Protein AF-H3G6Q5-F1 (afdb_monomer_lite)

Structure (mmCIF, N/CA/C/O backbone):
data_AF-H3G6Q5-F1
#
_entry.id   AF-H3G6Q5-F1
#
loop_
_atom_site.group_PDB
_atom_site.id
_atom_site.type_symbol
_atom_site.label_atom_id
_atom_site.label_alt_id
_atom_site.label_comp_id
_atom_site.label_asym_id
_atom_site.label_entity_id
_atom_site.label_seq_id
_atom_site.pdbx_PDB_ins_code
_atom_site.Cartn_x
_atom_site.Cartn_y
_atom_site.Cartn_z
_atom_site.occupancy
_atom_site.B_iso_or_equiv
_atom_site.auth_seq_id
_atom_site.auth_comp_id
_atom_site.auth_asym_id
_atom_site.auth_atom_id
_atom_site.pdbx_PDB_model_num
ATOM 1 N N . THR A 1 1 ? 6.884 -8.644 2.989 1.00 45.53 1 THR A N 1
ATOM 2 C CA . THR A 1 1 ? 6.655 -8.621 1.520 1.00 45.53 1 THR A CA 1
ATOM 3 C C . THR A 1 1 ? 5.243 -8.147 1.146 1.00 45.53 1 THR A C 1
ATOM 5 O O . THR A 1 1 ? 4.590 -8.736 0.291 1.00 45.53 1 THR A O 1
ATOM 8 N N . ALA A 1 2 ? 4.761 -7.034 1.717 1.00 44.41 2 ALA A N 1
ATOM 9 C CA . ALA A 1 2 ? 3.419 -6.510 1.415 1.00 44.41 2 ALA A CA 1
ATOM 10 C C . ALA A 1 2 ? 3.351 -5.745 0.075 1.00 44.41 2 ALA A C 1
ATOM 12 O O . ALA A 1 2 ? 2.321 -5.750 -0.592 1.00 44.41 2 ALA A O 1
ATOM 13 N N . PHE A 1 3 ? 4.466 -5.148 -0.364 1.00 52.75 3 PHE A N 1
ATOM 14 C CA . PHE A 1 3 ? 4.525 -4.341 -1.590 1.00 52.75 3 PHE A CA 1
ATOM 15 C C . PHE A 1 3 ? 4.862 -5.110 -2.864 1.00 52.75 3 PHE A C 1
ATOM 17 O O . PHE A 1 3 ? 4.688 -4.562 -3.941 1.00 52.75 3 PHE A O 1
ATOM 24 N N . LEU A 1 4 ? 5.311 -6.363 -2.784 1.00 52.56 4 LEU A N 1
ATOM 25 C CA . LEU A 1 4 ? 5.736 -7.125 -3.970 1.00 52.56 4 LEU A CA 1
ATOM 26 C C . LEU A 1 4 ? 4.581 -7.845 -4.693 1.00 52.56 4 LEU A C 1
ATOM 28 O O . LEU A 1 4 ? 4.779 -8.407 -5.768 1.00 52.56 4 LEU A O 1
ATOM 32 N N . ASN A 1 5 ? 3.372 -7.831 -4.120 1.00 53.47 5 ASN A N 1
ATOM 33 C CA . ASN A 1 5 ? 2.215 -8.576 -4.634 1.00 53.47 5 ASN A CA 1
ATOM 34 C C . ASN A 1 5 ? 0.974 -7.706 -4.891 1.00 53.47 5 ASN A C 1
ATOM 36 O O . ASN A 1 5 ? -0.095 -8.238 -5.183 1.00 53.47 5 ASN A O 1
ATOM 40 N N . GLY A 1 6 ? 1.097 -6.379 -4.801 1.00 61.06 6 GLY A N 1
ATOM 41 C CA . GLY A 1 6 ? 0.013 -5.475 -5.167 1.00 61.06 6 GLY A CA 1
ATOM 42 C C . GLY A 1 6 ? -0.204 -5.482 -6.680 1.00 61.06 6 GLY A C 1
ATOM 43 O O . GLY A 1 6 ? 0.743 -5.313 -7.453 1.00 61.06 6 GLY A O 1
ATOM 44 N N . MET A 1 7 ? -1.452 -5.670 -7.116 1.00 64.69 7 MET A N 1
ATOM 45 C CA . MET A 1 7 ? -1.809 -5.386 -8.505 1.00 64.69 7 MET A CA 1
ATOM 46 C C . MET A 1 7 ? -1.660 -3.887 -8.760 1.00 64.69 7 MET A C 1
ATOM 48 O O . MET A 1 7 ? -2.169 -3.063 -7.997 1.00 64.69 7 MET A O 1
ATOM 52 N N . LEU A 1 8 ? -0.966 -3.543 -9.842 1.00 68.75 8 LEU A N 1
ATOM 53 C CA . LEU A 1 8 ? -0.835 -2.165 -10.289 1.00 68.75 8 LEU A CA 1
ATOM 54 C C . LEU A 1 8 ? -2.165 -1.720 -10.895 1.00 68.75 8 LEU A C 1
ATOM 56 O O . LEU A 1 8 ? -2.627 -2.296 -11.876 1.00 68.75 8 LEU A O 1
ATOM 60 N N . ARG A 1 9 ? -2.793 -0.708 -10.288 1.00 70.00 9 ARG A N 1
ATOM 61 C CA . ARG A 1 9 ? -3.994 -0.069 -10.853 1.00 70.00 9 ARG A CA 1
ATOM 62 C C . ARG A 1 9 ? -3.666 0.819 -12.052 1.00 70.00 9 ARG A C 1
ATOM 64 O O . ARG A 1 9 ? -4.549 1.113 -12.847 1.00 70.00 9 ARG A O 1
ATOM 71 N N . GLU A 1 10 ? -2.417 1.258 -12.153 1.00 73.44 10 GLU A N 1
ATOM 72 C CA . GLU A 1 10 ? -1.933 2.187 -13.168 1.00 73.44 10 GLU A CA 1
ATOM 73 C C . GLU A 1 10 ? -0.827 1.507 -13.982 1.00 73.44 10 GLU A C 1
ATOM 75 O O . GLU A 1 10 ? -0.017 0.754 -13.435 1.00 73.44 10 GLU A O 1
ATOM 80 N N . ASP A 1 11 ? -0.754 1.807 -15.276 1.00 82.56 11 ASP A N 1
ATOM 81 C CA . ASP A 1 11 ? 0.343 1.351 -16.123 1.00 82.56 11 ASP A CA 1
ATOM 82 C C . ASP A 1 11 ? 1.617 2.145 -15.804 1.00 82.56 11 ASP A C 1
ATOM 84 O O . ASP A 1 11 ? 1.774 3.291 -16.226 1.00 82.56 11 ASP A O 1
ATOM 88 N N . ILE A 1 12 ? 2.545 1.529 -15.067 1.00 81.06 12 ILE A N 1
ATOM 89 C CA . ILE A 1 12 ? 3.850 2.129 -14.778 1.00 81.06 12 ILE A CA 1
ATOM 90 C C . ILE A 1 12 ? 4.894 1.601 -15.756 1.00 81.06 12 ILE A C 1
ATOM 92 O O . ILE A 1 12 ? 5.073 0.389 -15.914 1.00 81.06 12 ILE A O 1
ATOM 96 N N . TYR A 1 13 ? 5.636 2.532 -16.347 1.00 85.88 13 TYR A N 1
ATOM 97 C CA . TYR A 1 13 ? 6.801 2.250 -17.171 1.00 85.88 13 TYR A CA 1
ATOM 98 C C . TYR A 1 13 ? 8.058 2.767 -16.475 1.00 85.88 13 TYR A C 1
ATOM 100 O O . TYR A 1 13 ? 8.050 3.844 -15.881 1.00 85.88 13 TYR A O 1
ATOM 108 N N . MET A 1 14 ? 9.146 2.010 -16.554 1.00 84.44 14 MET A N 1
ATOM 109 C CA . MET A 1 14 ? 10.451 2.426 -16.047 1.00 84.44 14 MET A CA 1
ATOM 110 C C . MET A 1 14 ? 11.528 2.236 -17.108 1.00 84.44 14 MET A C 1
ATOM 112 O O . MET A 1 14 ? 11.403 1.404 -18.011 1.00 84.44 14 MET A O 1
ATOM 116 N N . ARG A 1 15 ? 12.612 3.005 -16.990 1.00 85.00 15 ARG A N 1
ATOM 117 C CA . ARG A 1 15 ? 13.795 2.800 -17.825 1.00 85.00 15 ARG A CA 1
ATOM 118 C C . ARG A 1 15 ? 14.353 1.398 -17.581 1.00 85.00 15 ARG A C 1
ATOM 120 O O . ARG A 1 15 ? 14.314 0.895 -16.458 1.00 85.00 15 ARG A O 1
ATOM 127 N N . GLN A 1 16 ? 14.882 0.785 -18.634 1.00 85.69 16 GLN A N 1
ATOM 128 C CA . GLN A 1 16 ? 15.561 -0.500 -18.517 1.00 85.69 16 GLN A CA 1
ATOM 129 C C . GLN A 1 16 ? 16.727 -0.406 -17.515 1.00 85.69 16 GLN A C 1
ATOM 131 O O . GLN A 1 16 ? 17.496 0.561 -17.573 1.00 85.69 16 GLN A O 1
ATOM 136 N N . PRO A 1 17 ? 16.869 -1.380 -16.599 1.00 81.88 17 PRO A N 1
ATOM 137 C CA . PRO A 1 17 ? 17.961 -1.384 -15.637 1.00 81.88 17 PRO A CA 1
ATOM 138 C C . PRO A 1 17 ? 19.309 -1.620 -16.328 1.00 81.88 17 PRO A C 1
ATOM 140 O O . PRO A 1 17 ? 19.391 -2.284 -17.366 1.00 81.88 17 PRO A O 1
ATOM 143 N N . MET A 1 18 ? 20.387 -1.097 -15.732 1.00 77.31 18 MET A N 1
ATOM 144 C CA . MET A 1 18 ? 21.744 -1.351 -16.222 1.00 77.31 18 MET A CA 1
ATOM 145 C C . MET A 1 18 ? 22.025 -2.857 -16.227 1.00 77.31 18 MET A C 1
ATOM 147 O O . MET A 1 18 ? 21.841 -3.535 -15.222 1.00 77.31 18 MET A O 1
ATOM 151 N N . GLY A 1 19 ? 22.453 -3.380 -17.378 1.00 77.88 19 GLY A N 1
ATOM 152 C CA . GLY A 1 19 ? 22.712 -4.809 -17.575 1.00 77.88 19 GLY A CA 1
ATOM 153 C C . GLY A 1 19 ? 21.583 -5.582 -18.263 1.00 77.88 19 GLY A C 1
ATOM 154 O O . GLY A 1 19 ? 21.809 -6.722 -18.665 1.00 77.88 19 GLY A O 1
ATOM 155 N N . PHE A 1 20 ? 20.409 -4.980 -18.485 1.00 75.12 20 PHE A N 1
ATOM 156 C CA . PHE A 1 20 ? 19.377 -5.581 -19.332 1.00 75.12 20 PHE A CA 1
ATOM 157 C C . PHE A 1 20 ? 19.768 -5.426 -20.809 1.00 75.12 20 PHE A C 1
ATOM 159 O O . PHE A 1 20 ? 19.792 -4.323 -21.346 1.00 75.12 20 PHE A O 1
ATOM 166 N N . ARG A 1 21 ? 20.147 -6.534 -21.459 1.00 66.81 21 ARG A N 1
ATOM 167 C CA . ARG A 1 21 ? 20.720 -6.539 -22.823 1.00 66.81 21 ARG A CA 1
ATOM 168 C C . ARG A 1 21 ? 19.703 -6.824 -23.933 1.00 66.81 21 ARG A C 1
ATOM 170 O O . ARG A 1 21 ? 20.102 -7.037 -25.074 1.00 66.81 21 ARG A O 1
ATOM 177 N N . HIS A 1 22 ? 18.412 -6.896 -23.613 1.00 68.31 22 HIS A N 1
ATOM 178 C CA . HIS A 1 22 ? 17.393 -7.314 -24.571 1.00 68.31 22 HIS A CA 1
ATOM 179 C C . HIS A 1 22 ? 16.629 -6.108 -25.134 1.00 68.31 22 HIS A C 1
ATOM 181 O O . HIS A 1 22 ? 15.819 -5.502 -24.438 1.00 68.31 22 HIS A O 1
ATOM 187 N N 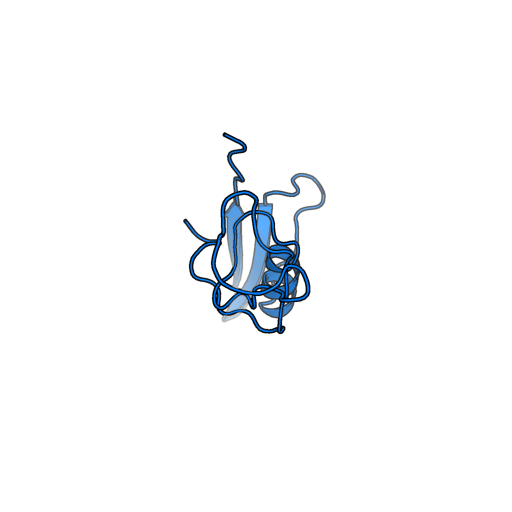. GLY A 1 23 ? 16.865 -5.797 -26.411 1.00 67.69 23 GLY A N 1
ATOM 188 C CA . GLY A 1 23 ? 16.161 -4.748 -27.152 1.00 67.69 23 GLY A CA 1
ATOM 189 C C . GLY A 1 23 ? 16.910 -3.412 -27.256 1.00 67.69 23 GLY A C 1
ATOM 190 O O . GLY A 1 23 ? 18.049 -3.268 -26.820 1.00 67.69 23 GLY A O 1
ATOM 191 N N . SER A 1 24 ? 16.269 -2.433 -27.901 1.00 76.19 24 SER A N 1
ATOM 192 C CA . SER A 1 24 ? 16.810 -1.078 -28.090 1.00 76.19 24 SER A CA 1
ATOM 193 C C . SER A 1 24 ? 16.794 -0.276 -26.782 1.00 76.19 24 SER A C 1
ATOM 195 O O . SER A 1 24 ? 15.879 -0.429 -25.971 1.00 76.19 24 SER A O 1
ATOM 197 N N . GLN A 1 25 ? 17.739 0.658 -26.614 1.00 71.19 25 GLN A N 1
ATOM 198 C CA . GLN A 1 25 ? 17.765 1.619 -25.496 1.00 71.19 25 GLN A CA 1
ATOM 199 C C . GLN A 1 25 ? 16.526 2.529 -25.439 1.00 71.19 25 GLN A C 1
ATOM 201 O O . GLN A 1 25 ? 16.276 3.168 -24.419 1.00 71.19 25 GLN A O 1
ATOM 206 N N . THR A 1 26 ? 15.754 2.587 -26.525 1.00 78.62 26 THR A N 1
ATOM 207 C CA . THR A 1 26 ? 14.498 3.340 -26.617 1.00 78.62 26 THR A CA 1
ATOM 208 C C . THR A 1 26 ? 13.301 2.611 -26.005 1.00 78.62 26 THR A C 1
ATOM 210 O O . THR A 1 26 ? 12.247 3.220 -25.837 1.00 78.62 26 THR A O 1
ATOM 213 N N . LEU A 1 27 ? 13.429 1.322 -25.668 1.00 82.88 27 LEU A N 1
ATOM 214 C CA . LEU A 1 27 ? 12.350 0.567 -25.033 1.00 82.88 27 LEU A CA 1
ATOM 215 C C . LEU A 1 27 ? 12.285 0.859 -23.528 1.00 82.88 27 LEU A C 1
ATOM 217 O O . LEU A 1 27 ? 13.287 1.162 -22.876 1.00 82.88 27 LEU A O 1
ATOM 221 N N . VAL A 1 28 ? 11.093 0.718 -22.961 1.00 85.25 28 VAL A N 1
ATOM 222 C CA . VAL A 1 28 ? 10.828 0.876 -21.527 1.00 85.25 28 VAL A CA 1
ATOM 223 C C . VAL A 1 28 ? 10.221 -0.405 -20.965 1.00 85.25 28 VAL A C 1
ATOM 225 O O . VAL A 1 28 ? 9.515 -1.134 -21.662 1.00 85.25 28 VAL A O 1
ATOM 228 N N . CYS A 1 29 ? 10.490 -0.691 -19.695 1.00 84.88 29 CYS A N 1
ATOM 229 C CA . CYS A 1 29 ? 9.923 -1.843 -19.006 1.00 84.88 29 CYS A CA 1
ATOM 230 C C . CYS A 1 29 ? 8.541 -1.481 -18.463 1.00 84.88 29 CYS A C 1
ATOM 232 O O . CYS A 1 29 ? 8.428 -0.565 -17.652 1.00 84.88 29 CYS A O 1
ATOM 234 N N . LYS A 1 30 ? 7.503 -2.227 -18.855 1.00 86.44 30 LYS A N 1
ATOM 235 C CA . LYS A 1 30 ? 6.190 -2.155 -18.204 1.00 86.44 30 LYS A CA 1
ATOM 236 C C . LYS A 1 30 ? 6.197 -3.013 -16.944 1.00 86.44 30 LYS A C 1
ATOM 238 O O . LYS A 1 30 ? 6.428 -4.223 -17.009 1.00 86.44 30 LYS A O 1
ATOM 243 N N . LEU A 1 31 ? 5.915 -2.398 -15.805 1.00 81.56 31 LEU A N 1
ATOM 244 C CA . LEU A 1 31 ? 5.784 -3.112 -14.544 1.00 81.56 31 LEU A CA 1
ATOM 245 C C . LEU A 1 31 ? 4.459 -3.878 -14.519 1.00 81.56 31 LEU A C 1
ATOM 247 O O . LEU A 1 31 ? 3.398 -3.315 -14.767 1.00 81.56 31 LEU A O 1
ATOM 251 N N . LYS A 1 32 ? 4.523 -5.183 -14.232 1.00 79.56 32 LYS A N 1
ATOM 252 C CA . LYS A 1 32 ? 3.335 -6.047 -14.070 1.00 79.56 32 LYS A CA 1
ATOM 253 C C . LYS A 1 32 ? 2.902 -6.203 -12.610 1.00 79.56 32 LYS A C 1
ATOM 255 O O . LYS A 1 32 ? 1.773 -6.600 -12.343 1.00 79.56 32 LYS A O 1
ATOM 260 N N . LYS A 1 33 ? 3.812 -5.933 -11.675 1.00 72.31 33 LYS A N 1
ATOM 261 C CA . LYS A 1 33 ? 3.607 -5.994 -10.224 1.00 72.31 33 LYS A CA 1
ATOM 262 C C . LYS A 1 33 ? 4.283 -4.789 -9.587 1.00 72.31 33 LYS A C 1
ATOM 264 O O . LYS A 1 33 ? 5.257 -4.277 -10.145 1.00 72.31 33 LYS A O 1
ATOM 269 N N . SER A 1 34 ? 3.782 -4.348 -8.440 1.00 69.38 34 SER A N 1
ATOM 270 C CA . SER A 1 34 ? 4.424 -3.274 -7.690 1.00 69.38 34 SER A CA 1
ATOM 271 C C . SER A 1 34 ? 5.820 -3.691 -7.220 1.00 69.38 34 SER A C 1
ATOM 273 O O . SER A 1 34 ? 6.014 -4.757 -6.639 1.00 69.38 34 SER A O 1
ATOM 275 N N . LEU A 1 35 ? 6.802 -2.838 -7.499 1.00 71.38 35 LEU A N 1
ATOM 276 C CA . LEU A 1 35 ? 8.109 -2.853 -6.857 1.00 71.38 35 LEU A CA 1
ATOM 277 C C . LEU A 1 35 ? 8.050 -2.119 -5.514 1.00 71.38 35 LEU A C 1
ATOM 279 O O . LEU A 1 35 ? 7.198 -1.259 -5.280 1.00 71.38 35 LEU A O 1
ATOM 283 N N . TYR A 1 36 ? 8.993 -2.458 -4.644 1.00 66.12 36 TYR A N 1
ATOM 284 C CA . TYR A 1 36 ? 9.250 -1.728 -3.410 1.00 66.12 36 TYR A CA 1
ATOM 285 C C . TYR A 1 36 ? 9.572 -0.246 -3.688 1.00 66.12 36 TYR A C 1
ATOM 287 O O . TYR A 1 36 ? 10.164 0.073 -4.718 1.00 66.12 36 TYR A O 1
ATOM 295 N N . GLY A 1 37 ? 9.149 0.661 -2.801 1.00 63.41 37 GLY A N 1
ATOM 296 C CA . GLY A 1 37 ? 9.403 2.104 -2.931 1.00 63.41 37 GLY A CA 1
ATOM 297 C C . GLY A 1 37 ? 8.512 2.858 -3.932 1.00 63.41 37 GLY A C 1
ATOM 298 O O . GLY A 1 37 ? 8.610 4.079 -4.042 1.00 63.41 37 GLY A O 1
ATOM 299 N N . LEU A 1 38 ? 7.600 2.184 -4.645 1.00 69.50 38 LEU A N 1
ATOM 300 C CA . LEU A 1 38 ? 6.614 2.873 -5.483 1.00 69.50 38 LEU A CA 1
ATOM 301 C C . LEU A 1 38 ? 5.586 3.627 -4.621 1.00 69.50 38 LEU A C 1
ATOM 303 O O . LEU A 1 38 ? 4.862 3.041 -3.816 1.00 69.50 38 LEU A O 1
ATOM 307 N N . ILE A 1 39 ? 5.443 4.930 -4.882 1.00 62.25 39 ILE A N 1
ATOM 308 C CA . ILE A 1 39 ? 4.572 5.885 -4.158 1.00 62.25 39 ILE A CA 1
ATOM 309 C C . ILE A 1 39 ? 3.064 5.538 -4.262 1.00 62.25 39 ILE A C 1
ATOM 311 O O . ILE A 1 39 ? 2.213 6.136 -3.603 1.00 62.25 39 ILE A O 1
ATOM 315 N N . GLN A 1 40 ? 2.689 4.537 -5.060 1.00 64.00 40 GLN A N 1
ATOM 316 C CA . GLN A 1 40 ? 1.300 4.081 -5.187 1.00 64.00 40 GLN A CA 1
ATOM 317 C C . GLN A 1 40 ? 0.778 3.333 -3.956 1.00 64.00 40 GLN A C 1
ATOM 319 O O . GLN A 1 40 ? -0.433 3.275 -3.744 1.00 64.00 40 GLN A O 1
ATOM 324 N N . ALA A 1 41 ? 1.674 2.801 -3.125 1.00 63.81 41 ALA A N 1
ATOM 325 C CA . ALA A 1 41 ? 1.333 2.125 -1.882 1.00 63.81 41 ALA A CA 1
ATOM 326 C C . ALA A 1 41 ? 0.408 2.974 -0.978 1.00 63.81 41 ALA A C 1
ATOM 328 O O . ALA A 1 41 ? -0.726 2.555 -0.747 1.00 63.81 41 ALA A O 1
ATOM 329 N N . PRO A 1 42 ?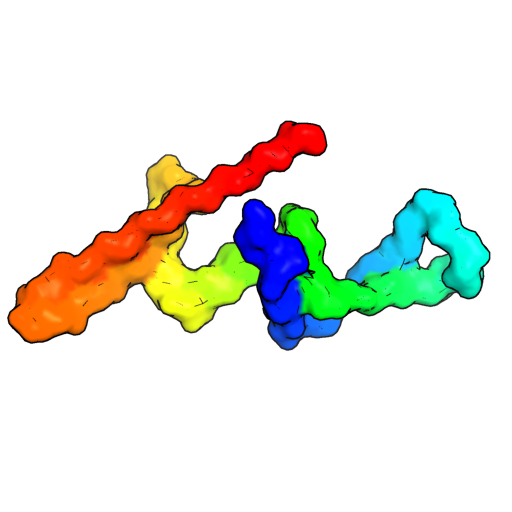 0.788 4.199 -0.564 1.00 64.88 42 PRO A N 1
ATOM 330 C CA . PRO A 1 42 ? -0.098 5.083 0.193 1.00 64.88 42 PRO A CA 1
ATOM 331 C C . PRO A 1 42 ? -1.447 5.349 -0.492 1.00 64.88 42 PRO A C 1
ATOM 33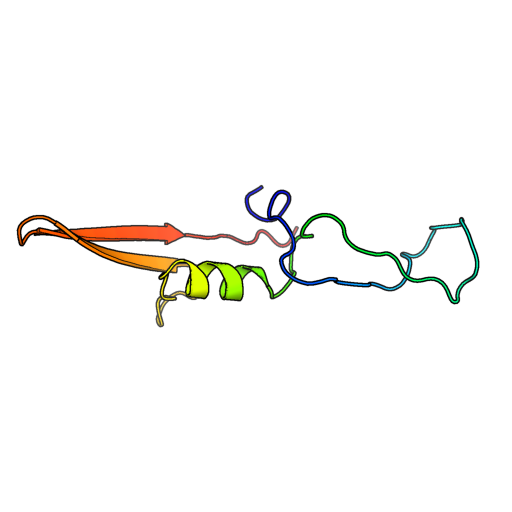3 O O . PRO A 1 42 ? -2.483 5.367 0.172 1.00 64.88 42 PRO A O 1
ATOM 336 N N . ARG A 1 43 ? -1.463 5.529 -1.823 1.00 66.56 43 ARG A N 1
ATOM 337 C CA . ARG A 1 43 ? -2.684 5.861 -2.584 1.00 66.56 43 ARG A CA 1
ATOM 338 C C . ARG A 1 43 ? -3.730 4.749 -2.529 1.00 66.56 43 ARG A C 1
ATOM 340 O O . ARG A 1 43 ? -4.916 5.028 -2.367 1.00 66.56 43 ARG A O 1
ATOM 347 N N . ILE A 1 44 ? -3.301 3.491 -2.634 1.00 69.50 44 ILE A N 1
ATOM 348 C CA . ILE A 1 44 ? -4.203 2.334 -2.540 1.00 69.50 44 ILE A CA 1
ATOM 349 C C . ILE A 1 44 ? -4.827 2.252 -1.143 1.00 69.50 44 ILE A C 1
ATOM 351 O O . ILE A 1 44 ? -6.015 1.968 -1.017 1.00 69.50 44 ILE A O 1
ATOM 355 N N . TRP A 1 45 ? -4.053 2.544 -0.100 1.00 72.44 45 TRP A N 1
ATOM 356 C CA . TRP A 1 45 ? -4.523 2.479 1.282 1.00 72.44 45 TRP A CA 1
ATOM 357 C C . TRP A 1 45 ? -5.556 3.566 1.579 1.00 72.44 45 TRP A C 1
ATOM 359 O O . TRP A 1 45 ? -6.590 3.264 2.176 1.00 72.44 45 TRP A O 1
ATOM 369 N N . TYR A 1 46 ? -5.352 4.783 1.063 1.00 71.19 46 TYR A N 1
ATOM 370 C CA . TYR A 1 46 ? -6.381 5.828 1.086 1.00 71.19 46 TYR A CA 1
ATOM 371 C C . TYR A 1 46 ? -7.677 5.371 0.407 1.00 71.19 46 TYR A C 1
ATOM 373 O O . TYR A 1 46 ? -8.754 5.520 0.979 1.00 71.19 46 TYR A O 1
ATOM 381 N N . ALA A 1 47 ? -7.590 4.738 -0.768 1.00 73.00 47 ALA A N 1
ATOM 382 C CA . ALA A 1 47 ? -8.769 4.212 -1.460 1.00 73.00 47 ALA A CA 1
ATOM 383 C C . ALA A 1 47 ? -9.478 3.074 -0.695 1.00 73.00 47 ALA A C 1
ATOM 385 O O . ALA A 1 47 ? -10.670 2.856 -0.888 1.00 73.00 47 ALA A O 1
ATOM 386 N N . LEU A 1 48 ? -8.768 2.348 0.175 1.00 74.38 48 LEU A N 1
ATOM 387 C CA . LEU A 1 48 ? -9.328 1.307 1.048 1.00 74.38 48 LEU A CA 1
ATOM 388 C C . LEU A 1 48 ? -9.881 1.861 2.377 1.00 74.38 48 LEU A C 1
ATOM 390 O O . LEU A 1 48 ? -10.324 1.080 3.230 1.00 74.38 48 LEU A O 1
ATOM 394 N N . GLY A 1 49 ? -9.871 3.186 2.555 1.00 80.69 49 GLY A N 1
ATOM 395 C CA . GLY A 1 49 ? -10.385 3.870 3.740 1.00 80.69 49 GLY A CA 1
ATOM 396 C C . GLY A 1 49 ? -9.410 3.894 4.917 1.00 80.69 49 GLY A C 1
ATOM 397 O O . GLY A 1 49 ? -9.838 4.062 6.057 1.00 80.69 49 GLY A O 1
ATOM 398 N N . PHE A 1 50 ? -8.113 3.693 4.671 1.00 83.69 50 PHE A N 1
ATOM 399 C CA . PHE A 1 50 ? -7.090 3.921 5.686 1.00 83.69 50 PHE A CA 1
ATOM 400 C C . PHE A 1 50 ? -6.686 5.394 5.719 1.00 83.69 50 PHE A C 1
ATOM 402 O O . PHE A 1 50 ? -6.577 6.063 4.694 1.00 83.69 50 PHE A O 1
ATOM 409 N N . SER A 1 51 ? -6.404 5.872 6.923 1.00 82.38 51 SER A N 1
ATOM 410 C CA . SER A 1 51 ? -5.850 7.192 7.208 1.00 82.38 51 SER A CA 1
ATOM 411 C C . SER A 1 51 ? -4.453 7.039 7.797 1.00 82.38 51 SER A C 1
ATOM 413 O O . SER A 1 51 ? -4.205 6.126 8.582 1.00 82.38 51 SER A O 1
ATOM 415 N N . ILE A 1 52 ? -3.524 7.907 7.405 1.00 81.44 52 ILE A N 1
ATOM 416 C CA . ILE A 1 52 ? -2.163 7.904 7.953 1.00 81.44 52 ILE A CA 1
ATOM 417 C C . ILE A 1 52 ? -2.170 8.639 9.297 1.00 81.44 52 ILE A C 1
ATOM 419 O O . ILE A 1 52 ? -2.778 9.706 9.428 1.00 81.44 52 ILE A O 1
ATOM 423 N N . CYS A 1 53 ? -1.490 8.085 10.299 1.00 78.75 53 CYS A N 1
ATOM 424 C CA . CYS A 1 53 ? -1.274 8.768 11.565 1.00 78.75 53 CYS A CA 1
ATOM 425 C C . CYS A 1 53 ? -0.348 9.975 11.362 1.00 78.75 53 CYS A C 1
ATOM 427 O O . CYS A 1 53 ? 0.773 9.842 10.884 1.00 78.75 53 CYS A O 1
ATOM 429 N N . LYS A 1 54 ? -0.783 11.169 11.787 1.00 73.56 54 LYS A N 1
ATOM 430 C CA . LYS A 1 54 ? 0.025 12.398 11.666 1.00 73.56 54 LYS A CA 1
ATOM 431 C C . LYS A 1 54 ? 1.293 12.400 12.531 1.00 73.56 54 LYS A C 1
ATOM 433 O O . LYS A 1 54 ? 2.172 13.213 12.285 1.00 73.56 54 LYS A O 1
ATOM 438 N N . LYS A 1 55 ? 1.363 11.545 13.559 1.00 75.75 55 LYS A N 1
ATOM 439 C CA . LYS A 1 55 ? 2.550 11.409 14.421 1.00 75.75 55 LYS A CA 1
ATOM 440 C C . LYS A 1 55 ? 3.549 10.378 13.895 1.00 75.75 55 LYS A C 1
ATOM 442 O O . LYS A 1 55 ? 4.741 10.560 14.090 1.00 75.75 55 LYS A O 1
ATOM 447 N N . GLU A 1 56 ? 3.072 9.332 13.222 1.00 76.25 56 GLU 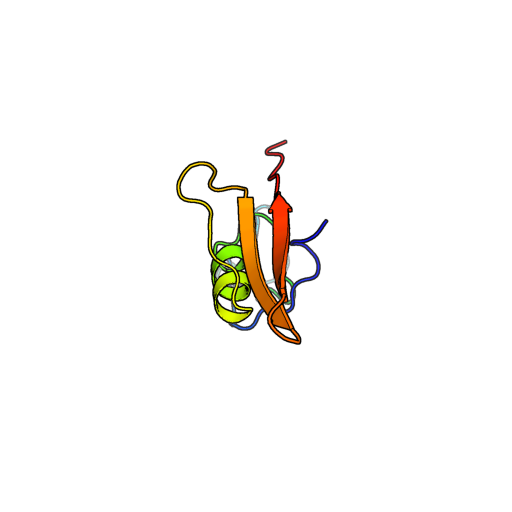A N 1
ATOM 448 C CA . GLU A 1 56 ? 3.905 8.244 12.705 1.00 76.25 56 GLU A CA 1
ATOM 449 C C . GLU A 1 56 ? 3.461 7.874 11.288 1.00 76.25 56 GLU A C 1
ATOM 451 O O . GLU A 1 56 ? 2.416 7.258 11.089 1.00 76.25 56 GLU A O 1
ATOM 456 N N .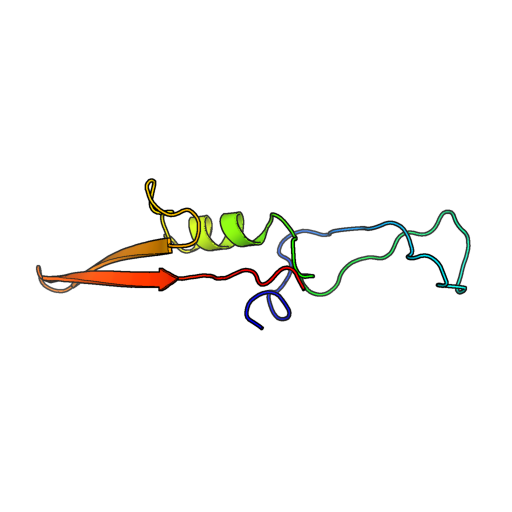 HIS A 1 57 ? 4.266 8.238 10.287 1.00 71.00 57 HIS A N 1
ATOM 457 C CA . HIS A 1 57 ? 3.934 8.026 8.872 1.00 71.00 57 HIS A CA 1
ATOM 458 C C . HIS A 1 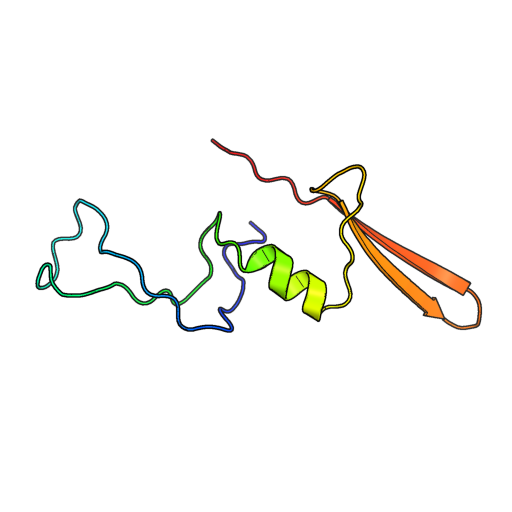57 ? 3.837 6.549 8.463 1.00 71.00 57 HIS A C 1
ATOM 460 O O . HIS A 1 57 ? 3.209 6.240 7.453 1.00 71.00 57 HIS A O 1
ATOM 466 N N . CYS A 1 58 ? 4.435 5.646 9.242 1.00 77.19 58 CYS A N 1
ATOM 467 C CA . CYS A 1 58 ? 4.343 4.201 9.057 1.00 77.19 58 CYS A CA 1
ATOM 468 C C . CYS A 1 58 ? 3.046 3.598 9.623 1.00 77.19 58 CYS A C 1
ATOM 470 O O . CYS A 1 58 ? 2.741 2.442 9.334 1.00 77.19 58 CYS A O 1
ATOM 472 N N . LEU A 1 59 ? 2.273 4.345 10.418 1.00 81.25 59 LEU A N 1
ATOM 473 C CA . LEU A 1 59 ? 1.056 3.854 11.058 1.00 81.25 59 LEU A CA 1
ATOM 474 C C . LEU A 1 59 ? -0.182 4.231 10.235 1.00 81.25 59 LEU A C 1
ATOM 476 O O . LEU A 1 59 ? -0.552 5.402 10.120 1.00 81.25 59 LEU A O 1
ATOM 480 N N . HIS A 1 60 ? -0.870 3.218 9.717 1.00 83.75 60 HIS A N 1
ATOM 481 C CA . HIS A 1 60 ? -2.133 3.352 9.002 1.00 83.75 60 HIS A CA 1
ATOM 482 C C . HIS A 1 60 ? -3.302 2.885 9.874 1.00 83.75 60 HIS A C 1
ATOM 484 O O . HIS A 1 60 ? -3.279 1.795 10.443 1.00 83.75 60 HIS A O 1
ATOM 490 N N . LEU A 1 61 ? -4.350 3.702 9.951 1.00 88.31 61 LEU A N 1
ATOM 491 C CA . LEU A 1 61 ? -5.524 3.481 10.788 1.00 88.31 61 LEU A CA 1
ATOM 492 C C . LEU A 1 61 ? -6.782 3.374 9.934 1.00 88.31 61 LEU A C 1
ATOM 494 O O . LEU A 1 61 ? -7.054 4.251 9.112 1.00 88.31 61 LEU A O 1
ATOM 498 N N . LYS A 1 62 ? -7.593 2.351 10.192 1.00 89.62 62 LYS A N 1
ATOM 499 C CA . LYS A 1 62 ? -8.956 2.241 9.668 1.00 89.62 62 LYS A CA 1
ATOM 500 C C . LYS A 1 62 ? -9.931 2.120 10.828 1.00 89.62 62 LYS A C 1
ATOM 502 O O . LYS A 1 62 ? -9.737 1.292 11.713 1.00 89.62 62 LYS A O 1
ATOM 507 N N . ARG A 1 63 ? -10.963 2.959 10.825 1.00 91.50 63 ARG A N 1
ATOM 508 C CA . ARG A 1 63 ? -12.018 2.970 11.842 1.00 91.50 63 ARG A CA 1
ATOM 509 C C . ARG A 1 63 ? -13.342 2.630 11.185 1.00 91.50 63 ARG A C 1
ATOM 511 O O . ARG A 1 63 ? -13.610 3.104 10.083 1.00 91.50 63 ARG A O 1
ATOM 518 N N . TRP A 1 64 ? -14.136 1.806 11.846 1.00 92.75 64 TRP A N 1
ATOM 519 C CA . TRP A 1 64 ? -15.504 1.509 11.440 1.00 92.75 64 TRP A CA 1
ATOM 520 C C . TRP A 1 64 ? -16.357 1.263 12.680 1.00 92.75 64 TRP A C 1
ATOM 522 O O . TRP A 1 64 ? -15.827 1.001 13.759 1.00 92.75 64 TRP A O 1
ATOM 532 N N . GLU A 1 65 ? -17.668 1.374 12.524 1.00 95.44 65 GLU A N 1
ATOM 533 C CA . GLU A 1 65 ? -18.636 1.155 13.593 1.00 95.44 65 GLU A CA 1
ATOM 534 C C . GLU A 1 65 ? -19.515 -0.042 13.235 1.00 95.44 65 GLU A C 1
ATOM 536 O O . GLU A 1 65 ? -19.956 -0.170 12.090 1.00 95.44 65 GLU A O 1
ATOM 541 N N . VAL A 1 66 ? -19.731 -0.934 14.199 1.00 94.06 66 VAL A N 1
ATOM 542 C CA . VAL A 1 66 ? -20.653 -2.069 14.081 1.00 94.06 66 VAL A CA 1
ATOM 543 C C . VAL A 1 66 ? -21.503 -2.079 15.339 1.00 94.06 66 VAL A C 1
ATOM 545 O O . VAL A 1 66 ? -20.955 -2.118 16.435 1.00 94.06 66 VAL A O 1
ATOM 548 N N . GLU A 1 67 ? -22.825 -1.997 15.185 1.00 94.62 67 GLU A N 1
ATOM 549 C CA . GLU A 1 67 ? -23.775 -2.044 16.312 1.00 94.62 67 GLU A CA 1
ATOM 550 C C . GLU A 1 67 ? -23.473 -1.014 17.425 1.00 94.62 67 GLU A C 1
ATOM 552 O O . GLU A 1 67 ? -23.627 -1.290 18.612 1.00 94.62 67 GLU A O 1
ATOM 557 N N . GLY A 1 68 ? -23.015 0.190 17.055 1.00 92.88 68 GLY A N 1
ATOM 558 C CA . GLY A 1 68 ? -22.655 1.250 18.007 1.00 92.88 68 GLY A CA 1
ATOM 559 C C . GLY A 1 68 ? -21.281 1.081 18.669 1.00 92.88 68 GLY A C 1
ATOM 560 O O . GLY A 1 68 ? -20.880 1.918 19.478 1.00 92.88 68 GLY A O 1
ATOM 561 N N . VAL A 1 69 ? -20.534 0.026 18.331 1.00 93.88 69 VAL A N 1
ATOM 562 C CA . VAL A 1 69 ? -19.179 -0.220 18.833 1.00 93.88 69 VAL A CA 1
ATOM 563 C C . VAL A 1 69 ? -18.151 0.257 17.811 1.00 93.88 69 VAL A C 1
ATOM 565 O O . VAL A 1 69 ? -18.135 -0.180 16.658 1.00 93.88 69 VAL A O 1
ATOM 568 N N . GLN A 1 70 ? -17.252 1.147 18.239 1.00 93.62 70 GLN A N 1
ATOM 569 C CA . GLN A 1 70 ? -16.153 1.614 17.398 1.00 93.62 70 GLN A CA 1
ATOM 570 C C . GLN A 1 70 ? -15.022 0.576 17.361 1.00 93.62 70 GLN A C 1
ATOM 572 O O . GLN A 1 70 ? -14.367 0.300 18.366 1.00 93.62 70 GLN A O 1
ATOM 577 N N . HIS A 1 71 ? -14.712 0.082 16.167 1.00 92.12 71 HIS A N 1
ATOM 578 C CA . HIS A 1 71 ? -13.555 -0.762 15.900 1.00 92.12 71 HIS A CA 1
ATOM 579 C C . HIS A 1 71 ? -12.438 0.047 15.239 1.00 92.12 71 HIS A C 1
ATOM 581 O O . HIS A 1 71 ? -12.673 0.911 14.391 1.00 92.12 71 HIS A O 1
ATOM 587 N N . THR A 1 72 ? -11.195 -0.239 15.630 1.00 90.38 72 THR A N 1
ATOM 588 C CA . THR A 1 72 ? -10.005 0.394 15.053 1.00 90.38 72 THR A CA 1
ATOM 589 C C . THR A 1 72 ? -8.993 -0.674 14.661 1.00 90.38 72 THR A C 1
ATOM 591 O O . THR A 1 72 ? -8.531 -1.429 15.510 1.00 90.38 72 THR A O 1
ATOM 594 N N . LEU A 1 73 ? -8.616 -0.705 13.384 1.00 88.50 73 LEU A N 1
ATOM 595 C CA . LEU A 1 73 ? -7.486 -1.478 12.878 1.00 88.50 73 LEU A CA 1
ATOM 596 C C . LEU A 1 73 ? -6.274 -0.559 12.748 1.00 88.50 73 LEU A C 1
ATOM 598 O O . LEU A 1 73 ? -6.347 0.476 12.082 1.00 88.50 73 LEU A O 1
ATOM 602 N N . MET A 1 74 ? -5.167 -0.967 13.360 1.00 87.00 74 MET A N 1
ATOM 603 C CA . MET A 1 74 ? -3.864 -0.321 13.244 1.00 87.00 74 MET A CA 1
ATOM 604 C C . MET A 1 74 ? -2.929 -1.229 12.463 1.00 87.00 74 MET A C 1
ATOM 606 O O . MET A 1 74 ? -2.794 -2.406 12.786 1.00 87.00 74 MET A O 1
ATOM 610 N N . VAL A 1 75 ? -2.288 -0.682 11.437 1.00 82.75 75 VAL A N 1
ATOM 611 C CA . VAL A 1 75 ? -1.307 -1.405 10.635 1.00 82.75 75 VAL A CA 1
ATOM 612 C C . VAL A 1 75 ? -0.039 -0.571 10.555 1.00 82.75 75 VAL A C 1
ATOM 614 O O . VAL A 1 75 ? -0.040 0.507 9.963 1.00 82.75 75 VAL A O 1
ATOM 617 N N . CYS A 1 76 ? 1.037 -1.076 11.153 1.00 80.06 76 CYS A N 1
ATOM 618 C CA . CYS A 1 76 ? 2.366 -0.494 11.031 1.00 80.06 76 CYS A CA 1
ATOM 619 C C . CYS A 1 76 ? 3.060 -1.085 9.806 1.00 80.06 76 CYS A C 1
ATOM 621 O O . CYS A 1 76 ? 3.247 -2.298 9.710 1.00 80.06 76 CYS A O 1
ATOM 623 N N . VAL A 1 77 ? 3.444 -0.227 8.870 1.00 74.44 77 VAL A N 1
ATOM 624 C CA . VAL A 1 77 ? 4.192 -0.603 7.677 1.00 74.44 77 VAL A CA 1
ATOM 625 C C . VAL A 1 77 ? 5.613 -0.087 7.829 1.00 74.44 77 VAL A C 1
ATOM 627 O O . VAL A 1 77 ? 5.870 1.103 7.667 1.00 74.44 77 VAL A O 1
ATOM 630 N N . PHE A 1 78 ? 6.529 -0.994 8.155 1.00 69.75 78 PHE A N 1
ATOM 631 C CA . PHE A 1 78 ? 7.956 -0.703 8.156 1.00 69.75 78 PHE A CA 1
ATOM 632 C C . PHE A 1 78 ? 8.549 -1.015 6.779 1.00 69.75 78 PHE A C 1
ATOM 634 O O . PHE A 1 78 ? 8.200 -2.009 6.135 1.00 69.75 78 PHE A O 1
ATOM 641 N N . VAL A 1 79 ? 9.402 -0.112 6.323 1.00 60.50 79 VAL A N 1
ATOM 642 C CA . VAL A 1 79 ? 10.067 -0.118 5.023 1.00 60.50 79 VAL A CA 1
ATOM 643 C C . VAL A 1 79 ? 11.546 -0.218 5.399 1.00 60.50 79 VAL A C 1
ATOM 645 O O . VAL A 1 79 ? 12.115 0.758 5.872 1.00 60.50 79 VAL A O 1
ATOM 648 N N . ASP A 1 80 ? 12.096 -1.436 5.363 1.00 51.50 80 ASP A N 1
ATOM 649 C CA . ASP A 1 80 ? 13.509 -1.701 5.666 1.00 51.50 80 ASP A CA 1
ATOM 650 C C . ASP A 1 80 ? 14.350 -1.302 4.448 1.00 51.50 80 ASP A C 1
ATOM 652 O O . ASP A 1 80 ? 14.319 -1.972 3.412 1.00 51.50 80 ASP A O 1
ATOM 656 N N . ASP A 1 81 ? 15.056 -0.179 4.549 1.00 49.94 81 ASP A N 1
ATOM 657 C CA . ASP A 1 81 ? 16.041 0.242 3.554 1.00 49.94 81 ASP A CA 1
ATOM 658 C C . ASP A 1 81 ? 17.356 -0.513 3.816 1.00 49.94 81 ASP A C 1
ATOM 660 O O . ASP A 1 81 ? 18.243 -0.009 4.505 1.00 49.94 81 ASP A O 1
ATOM 664 N N . LEU A 1 82 ? 17.449 -1.749 3.310 1.00 44.59 82 LEU A N 1
ATOM 665 C CA . LEU A 1 82 ? 18.703 -2.513 3.248 1.00 44.59 82 LEU A CA 1
ATOM 666 C C . LEU A 1 82 ? 19.510 -2.152 1.993 1.00 44.59 82 LEU A C 1
ATOM 668 O O . LEU A 1 82 ? 18.899 -2.115 0.897 1.00 44.59 82 LEU A O 1
#

Secondary structure (DSSP, 8-state):
--SSSPPPSS--EEEPPTT--SS-TT-EEEPSSPPTT-THHHHHHHHTT-EE-SS-TTEEEEEEEETTEEEEEEEE------

Radius of gyration: 17.52 Å; chains: 1; bounding box: 46×21×47 Å

Foldseek 3Di:
DVQFADADPDFDWAQDDPPPPPDDSPDIDTDRGGDAPPPCVVVVLVVVQWDADPVDRQWIWHWDDDPNDIDIDIGGHDRDPD

pLDDT: mean 75.25, std 12.4, range [44.41, 95.44]

Organism: Phytophthora ramorum (NCBI:txid164328)

InterPro domains:
  IPR013103 Reverse transcriptase, RNA-dependent DNA polymerase [PF07727] (1-82)

Sequence (82 aa):
TAFLNGMLREDIYMRQPMGFRHGSQTLVCKLKKSLYGLIQAPRIWYALGFSICKKEHCLHLKRWEVEGVQHTLMVCVFVDDL